Protein AF-A0AAV2QJ17-F1 (afdb_monomer)

Sequence (103 aa):
HMKTLYQCNQCDKAFSQSNHLKRHQMTHNGEKPYQCKECDKAFSCSSNLMIHQRTHTGEKPYQCNQCDKAFSHSGNLKTHKMTHTGEKPYQCNQCDKAFSQKG

Mean predicted aligned error: 5.14 Å

Foldseek 3Di:
DPQDWCAAPVDRDTHSDPVVNVLVVCVVVVDFPAADPVDRDGHSDPVVNVLVVCVVVVDFPAADPVDRDGHSDPVVNQLVVCVVVVDFPAADPVDRDGHSDDD

Organism: Meganyctiphanes norvegica (NCBI:txid48144)

Nearest PDB structures (foldseek):
  2i13-assembly2_B  TM=9.153E-01  e=2.627E-13  Mus musculus
  2i13-assembly1_A  TM=8.871E-01  e=4.541E-13  Mus musculus
  7eyi-assembly1_G  TM=8.284E-01  e=8.604E-12  Homo sapiens
  6ml6-assembly1_A  TM=8.803E-01  e=5.842E-11  Mus musculus
  5wjq-assembly1_D  TM=8.081E-01  e=1.487E-11  Mus musculus

InterPro domains:
  IPR013087 Zinc finger C2H2-type [PF00096] (6-28)
  IPR013087 Zinc finger C2H2-type [PS00028] (8-28)
  IPR013087 Zinc finger C2H2-type [PS00028] (36-56)
  IPR013087 Zinc finger C2H2-type [PS00028] (64-84)
  IPR013087 Zinc finger C2H2-type [PS50157] (6-33)
  IPR013087 Zinc finger C2H2-type [PS50157] (34-61)
  IPR013087 Zinc finger C2H2-type [PS50157] (62-89)
  IPR013087 Zinc finger C2H2-type [SM00355] (6-28)
  IPR013087 Zinc finger C2H2-type [SM00355] (34-56)
  IPR013087 Zinc finger C2H2-type [SM00355] (62-84)
  IPR036236 Zinc finger C2H2 superfamily [SSF57667] (5-56)
  IPR036236 Zinc finger C2H2 superfamily [SSF57667] (42-99)

Solvent-accessible surface area (backbone atoms only — not comparable to full-atom values): 6384 Å² total; per-residue (Å²): 132,87,78,76,60,39,67,46,96,88,48,96,55,65,24,86,42,64,69,58,37,57,51,52,53,28,72,75,76,66,53,40,89,34,64,48,93,89,48,96,54,58,23,72,39,65,69,58,39,57,48,50,50,27,73,76,74,64,49,42,87,33,66,48,93,88,50,96,56,58,23,64,42,62,68,58,41,58,47,51,51,26,73,77,72,66,50,44,89,39,68,47,93,90,49,97,54,60,29,63,59,84,130

Structure (mmCIF, N/CA/C/O backbone):
data_AF-A0AAV2QJ17-F1
#
_entry.id   AF-A0AAV2QJ17-F1
#
loop_
_atom_site.group_PDB
_atom_site.id
_atom_site.type_symbol
_atom_site.label_atom_id
_atom_site.label_alt_id
_atom_site.label_comp_id
_atom_site.label_asym_id
_atom_site.label_entity_id
_atom_site.label_seq_id
_atom_site.pdbx_PDB_ins_code
_atom_site.Cartn_x
_atom_site.Cartn_y
_atom_site.Cartn_z
_atom_site.occupancy
_atom_site.B_iso_or_equiv
_atom_site.auth_seq_id
_atom_site.auth_comp_id
_atom_site.auth_asym_id
_atom_site.auth_atom_id
_atom_site.pdbx_PDB_model_num
ATOM 1 N N . HIS A 1 1 ? 31.329 2.204 9.222 1.00 51.22 1 HIS A N 1
ATOM 2 C CA . HIS A 1 1 ? 31.100 1.364 8.027 1.00 51.22 1 HIS A CA 1
ATOM 3 C C . HIS A 1 1 ? 30.419 2.189 6.944 1.00 51.22 1 HIS A C 1
ATOM 5 O O . HIS A 1 1 ? 29.281 2.599 7.141 1.00 51.22 1 HIS A O 1
ATOM 11 N N . MET A 1 2 ? 31.108 2.457 5.832 1.00 59.88 2 MET A N 1
ATOM 12 C CA . MET A 1 2 ? 30.498 3.055 4.639 1.00 59.88 2 MET A CA 1
ATOM 13 C C . MET A 1 2 ? 29.569 2.013 4.012 1.00 59.88 2 MET A C 1
ATOM 15 O O . MET A 1 2 ? 30.013 0.942 3.609 1.00 59.88 2 MET A O 1
ATOM 19 N N . LYS A 1 3 ? 28.264 2.282 4.013 1.00 74.25 3 LYS A N 1
ATOM 20 C CA . LYS A 1 3 ? 27.263 1.376 3.450 1.00 74.25 3 LYS A CA 1
ATOM 21 C C . LYS A 1 3 ? 27.226 1.626 1.944 1.00 74.25 3 LYS A C 1
ATOM 23 O O . LYS A 1 3 ? 26.663 2.628 1.517 1.00 74.25 3 LYS A O 1
ATOM 28 N N . THR A 1 4 ? 27.858 0.762 1.153 1.00 82.12 4 THR A N 1
ATOM 29 C CA . THR A 1 4 ? 27.776 0.838 -0.311 1.00 82.12 4 THR A CA 1
ATOM 30 C C . THR A 1 4 ? 26.308 0.770 -0.728 1.00 82.12 4 THR A C 1
ATOM 32 O O . THR A 1 4 ? 25.593 -0.162 -0.353 1.00 82.12 4 THR A O 1
ATOM 35 N N . LEU A 1 5 ? 25.845 1.785 -1.455 1.00 92.62 5 LEU A N 1
ATOM 36 C CA . LEU A 1 5 ? 24.485 1.851 -1.977 1.00 92.62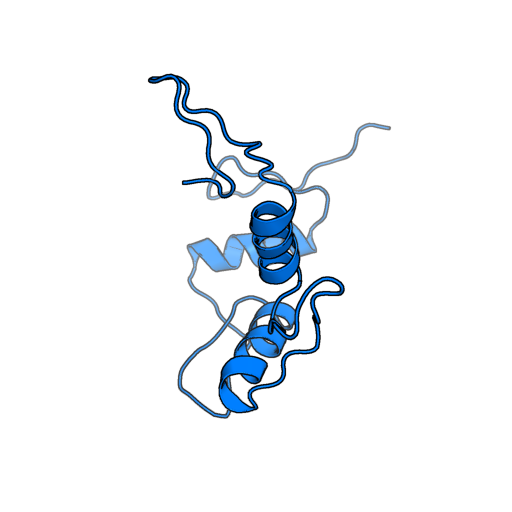 5 LEU A CA 1
ATOM 37 C C . LEU A 1 5 ? 24.458 1.367 -3.429 1.00 92.62 5 LEU A C 1
ATOM 39 O O . LEU A 1 5 ? 25.371 1.631 -4.205 1.00 92.62 5 LEU A O 1
ATOM 43 N N . TYR A 1 6 ? 23.373 0.698 -3.798 1.00 95.00 6 TYR A N 1
ATOM 44 C CA . TYR A 1 6 ? 23.075 0.264 -5.155 1.00 95.00 6 TYR A CA 1
ATOM 45 C C . TYR A 1 6 ? 22.310 1.376 -5.872 1.00 95.00 6 TYR A C 1
ATOM 47 O O . TYR A 1 6 ? 21.153 1.644 -5.540 1.00 95.00 6 TYR A O 1
ATOM 55 N N . GLN A 1 7 ? 22.958 2.041 -6.824 1.00 96.00 7 GLN A N 1
ATOM 56 C CA . GLN A 1 7 ? 22.384 3.159 -7.572 1.00 96.00 7 GLN A CA 1
ATOM 57 C C . GLN A 1 7 ? 21.575 2.670 -8.775 1.00 96.00 7 GLN A C 1
ATOM 59 O O . GLN A 1 7 ? 21.956 1.716 -9.454 1.00 96.00 7 GLN A O 1
ATOM 64 N N . CYS A 1 8 ? 20.451 3.328 -9.039 1.00 96.44 8 CYS A N 1
ATOM 65 C CA . CYS A 1 8 ? 19.707 3.138 -10.271 1.00 96.44 8 CYS A CA 1
ATOM 66 C C . CYS A 1 8 ? 20.397 3.871 -11.422 1.00 96.44 8 CYS A C 1
ATOM 68 O O . CYS A 1 8 ? 20.839 5.000 -11.273 1.00 96.44 8 CYS A O 1
ATOM 70 N N . ASN A 1 9 ? 20.468 3.232 -12.587 1.00 95.25 9 ASN A N 1
ATOM 71 C CA . ASN A 1 9 ? 21.058 3.820 -13.791 1.00 95.25 9 ASN A CA 1
ATOM 72 C C . ASN A 1 9 ? 20.066 4.663 -14.613 1.00 95.25 9 ASN A C 1
ATOM 74 O O . ASN A 1 9 ? 20.451 5.239 -15.621 1.00 95.25 9 ASN A O 1
ATOM 78 N N . GLN A 1 10 ? 18.792 4.697 -14.213 1.00 96.19 10 GLN A N 1
ATOM 79 C CA . GLN A 1 10 ? 17.712 5.406 -14.913 1.00 96.19 10 GLN A CA 1
ATOM 80 C C . GLN A 1 10 ? 17.129 6.565 -14.087 1.00 96.19 10 GLN A C 1
ATOM 82 O O . GLN A 1 10 ? 16.280 7.301 -14.580 1.00 96.19 10 GLN A O 1
ATOM 87 N N . CYS A 1 11 ? 17.540 6.721 -12.823 1.00 96.44 11 CYS A N 1
ATOM 88 C CA . CYS A 1 11 ? 17.172 7.851 -11.968 1.00 96.44 11 CYS A CA 1
ATOM 89 C C . CYS A 1 11 ? 18.097 7.947 -10.745 1.00 96.44 11 CYS A C 1
ATOM 91 O O . CYS A 1 11 ? 18.798 6.995 -10.419 1.00 96.44 11 CYS A O 1
ATOM 93 N N . ASP A 1 12 ? 18.005 9.039 -9.987 1.00 95.44 12 ASP A N 1
ATOM 94 C CA . ASP A 1 12 ? 18.900 9.323 -8.849 1.00 95.44 12 ASP A CA 1
ATOM 95 C C . ASP A 1 12 ? 18.606 8.508 -7.573 1.00 95.44 12 ASP A C 1
ATOM 97 O O . ASP A 1 12 ? 19.074 8.827 -6.477 1.00 95.44 12 ASP A O 1
ATOM 101 N N . LYS A 1 13 ? 17.797 7.445 -7.668 1.00 96.25 13 LYS A N 1
ATOM 102 C CA . LYS A 1 13 ? 17.453 6.612 -6.510 1.00 96.25 13 LYS A CA 1
ATOM 103 C C . LYS A 1 13 ? 18.566 5.616 -6.210 1.00 96.25 13 LYS A C 1
ATOM 105 O O . LYS A 1 13 ? 18.994 4.858 -7.078 1.00 96.25 13 LYS A O 1
ATOM 110 N N . ALA A 1 14 ? 18.949 5.542 -4.939 1.00 95.81 14 ALA A N 1
ATOM 111 C CA . ALA A 1 14 ? 19.895 4.561 -4.428 1.00 95.81 14 ALA A CA 1
ATOM 112 C C . ALA A 1 14 ? 19.261 3.701 -3.328 1.00 95.81 14 ALA A C 1
ATOM 114 O O . ALA A 1 14 ? 18.429 4.164 -2.545 1.00 95.81 14 ALA A O 1
ATOM 115 N N . PHE A 1 15 ? 19.659 2.434 -3.265 1.00 95.62 15 PHE A N 1
ATOM 116 C CA . PHE A 1 15 ? 19.078 1.437 -2.372 1.00 95.62 15 PHE A CA 1
ATOM 117 C C . PHE A 1 15 ? 20.161 0.778 -1.530 1.00 95.62 15 PHE A C 1
ATOM 119 O O . PHE A 1 15 ? 21.263 0.518 -1.993 1.00 95.62 15 PHE A O 1
ATOM 126 N N . SER A 1 16 ? 19.839 0.446 -0.284 1.00 94.62 16 SER A N 1
ATOM 127 C CA . SER A 1 16 ? 20.761 -0.258 0.615 1.00 94.62 16 SER A CA 1
ATOM 128 C C . SER A 1 16 ? 20.895 -1.755 0.316 1.00 94.62 16 SER A C 1
ATOM 130 O O . SER A 1 16 ? 21.749 -2.414 0.901 1.00 94.62 16 SER A O 1
ATOM 132 N N . GLN A 1 17 ? 20.045 -2.300 -0.561 1.00 93.56 17 GLN A N 1
ATOM 133 C CA . GLN A 1 17 ? 20.017 -3.715 -0.929 1.00 93.56 17 GLN A CA 1
ATOM 134 C C . GLN A 1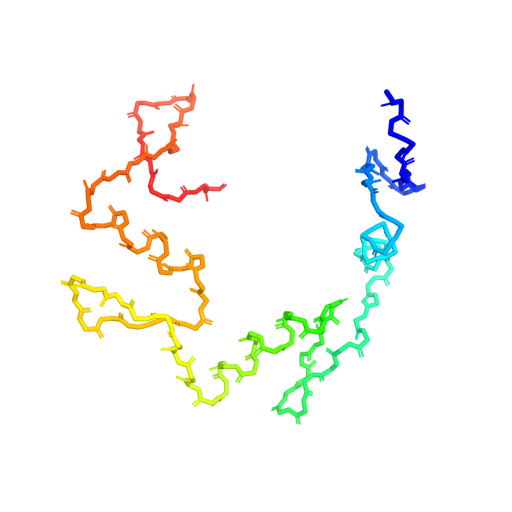 17 ? 19.815 -3.871 -2.443 1.00 93.56 17 GLN A C 1
ATOM 136 O O . GLN A 1 17 ? 19.024 -3.144 -3.051 1.00 93.56 17 GLN A O 1
ATOM 141 N N . SER A 1 18 ? 20.500 -4.841 -3.050 1.00 94.31 18 SER A N 1
ATOM 142 C CA . SER A 1 18 ? 20.475 -5.078 -4.500 1.00 94.31 18 SER A CA 1
ATOM 143 C C . SER A 1 18 ? 19.110 -5.553 -5.005 1.00 94.31 18 SER A C 1
ATOM 145 O O . SER A 1 18 ? 18.644 -5.105 -6.050 1.00 94.31 18 SER A O 1
ATOM 147 N N . ASN A 1 19 ? 18.413 -6.402 -4.246 1.00 92.50 19 ASN A N 1
ATOM 148 C CA . ASN A 1 19 ? 17.050 -6.849 -4.554 1.00 92.50 19 ASN A CA 1
ATOM 149 C C . ASN A 1 19 ? 16.052 -5.676 -4.598 1.00 92.50 19 ASN A C 1
ATOM 151 O O . ASN A 1 19 ? 15.126 -5.683 -5.409 1.00 92.50 19 ASN A O 1
ATOM 155 N N . HIS A 1 20 ? 16.242 -4.652 -3.759 1.00 94.56 20 HIS A N 1
ATOM 156 C CA . HIS A 1 20 ? 15.425 -3.441 -3.794 1.00 94.56 20 HIS A CA 1
ATOM 157 C C . HIS A 1 20 ? 15.682 -2.618 -5.055 1.00 94.56 20 HIS A C 1
ATOM 159 O O . HIS A 1 20 ? 14.712 -2.162 -5.661 1.00 94.56 20 HIS A O 1
ATOM 165 N N . LEU A 1 21 ? 16.946 -2.489 -5.479 1.00 95.38 21 LEU A N 1
ATOM 166 C CA . LEU A 1 21 ? 17.281 -1.865 -6.759 1.00 95.38 21 LEU A CA 1
ATOM 167 C C . LEU A 1 21 ? 16.665 -2.643 -7.932 1.00 95.38 21 LEU A C 1
ATOM 169 O O . LEU A 1 21 ? 15.994 -2.040 -8.764 1.00 95.38 21 LEU A O 1
ATOM 173 N N . LYS A 1 22 ? 16.821 -3.973 -7.973 1.00 93.44 22 LYS A N 1
ATOM 174 C CA . LYS A 1 22 ? 16.267 -4.817 -9.047 1.00 93.44 22 LYS A CA 1
ATOM 175 C C . LYS A 1 22 ? 14.752 -4.655 -9.173 1.00 93.44 22 LYS A C 1
ATOM 177 O O . LYS A 1 22 ? 14.229 -4.439 -10.260 1.00 93.44 22 LYS A O 1
ATOM 182 N N . ARG A 1 23 ? 14.041 -4.693 -8.045 1.00 93.75 23 ARG A N 1
ATOM 183 C CA . ARG A 1 23 ? 12.601 -4.415 -8.008 1.00 93.75 23 ARG A CA 1
ATOM 184 C C . ARG A 1 23 ? 12.278 -2.994 -8.470 1.00 93.75 23 ARG A C 1
ATOM 186 O O . ARG A 1 23 ? 11.273 -2.787 -9.137 1.00 93.75 23 ARG A O 1
ATOM 193 N N . HIS A 1 24 ? 13.078 -2.005 -8.083 1.00 95.00 24 HIS A N 1
ATOM 194 C CA . HIS A 1 24 ? 12.864 -0.637 -8.535 1.00 95.00 24 HIS A CA 1
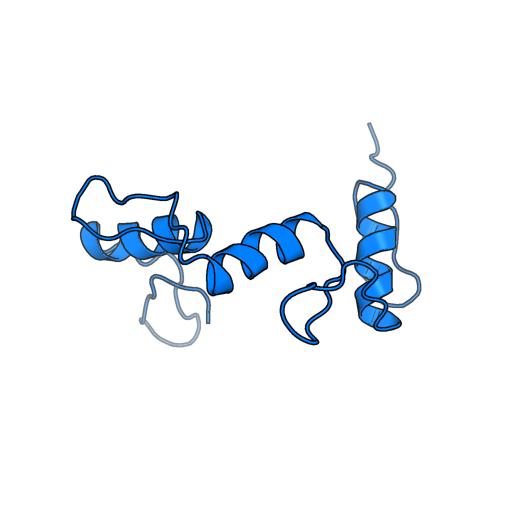ATOM 195 C C . HIS A 1 24 ? 13.033 -0.512 -10.053 1.00 95.00 24 HIS A C 1
ATOM 197 O O . HIS A 1 24 ? 12.227 0.161 -10.677 1.00 95.00 24 HIS A O 1
ATOM 203 N N . GLN A 1 25 ? 13.998 -1.195 -10.666 1.00 95.38 25 GLN A N 1
ATOM 204 C CA . GLN A 1 25 ? 14.170 -1.171 -12.123 1.00 95.38 25 GLN A CA 1
ATOM 205 C C . GLN A 1 25 ? 12.924 -1.662 -12.878 1.00 95.38 25 GLN A C 1
ATOM 207 O O . GLN A 1 25 ? 12.644 -1.162 -13.967 1.00 95.38 25 GLN A O 1
ATOM 212 N N . MET A 1 26 ? 12.113 -2.533 -12.264 1.00 95.38 26 MET A N 1
ATOM 213 C CA . MET A 1 26 ? 10.821 -2.954 -12.819 1.00 95.38 26 MET A CA 1
ATOM 214 C C . MET A 1 26 ? 9.830 -1.792 -13.004 1.00 95.38 26 MET A C 1
ATOM 216 O O . MET A 1 26 ? 8.911 -1.871 -13.815 1.00 95.38 26 MET A O 1
ATOM 220 N N . THR A 1 27 ? 9.995 -0.683 -12.270 1.00 94.69 27 THR A N 1
ATOM 221 C CA . THR A 1 27 ? 9.156 0.512 -12.461 1.00 94.69 27 THR A CA 1
ATOM 222 C C . THR A 1 27 ? 9.488 1.264 -13.741 1.00 94.69 27 THR A C 1
ATOM 224 O O . THR A 1 27 ? 8.656 2.037 -14.199 1.00 94.69 27 THR A O 1
ATOM 227 N N . HIS A 1 28 ? 10.684 1.062 -14.294 1.00 95.12 28 HIS A N 1
ATOM 228 C CA . HIS A 1 28 ? 11.108 1.717 -15.528 1.00 95.12 28 HIS A CA 1
ATOM 229 C C . HIS A 1 28 ? 10.749 0.901 -16.768 1.00 95.12 28 HIS A C 1
ATOM 231 O O . HIS A 1 28 ? 10.271 1.459 -17.747 1.00 95.12 28 HIS A O 1
ATOM 237 N N . ASN A 1 29 ? 10.929 -0.422 -16.723 1.00 93.62 29 ASN A N 1
ATOM 238 C CA . ASN A 1 29 ? 10.625 -1.302 -17.858 1.00 93.62 29 ASN A CA 1
ATOM 239 C C . ASN A 1 29 ? 9.175 -1.838 -17.860 1.00 93.62 29 ASN A C 1
ATOM 241 O O . ASN A 1 29 ? 8.755 -2.460 -18.830 1.00 93.62 29 ASN A O 1
ATOM 245 N N . GLY A 1 30 ? 8.414 -1.622 -16.780 1.00 93.31 30 GLY A N 1
ATOM 246 C CA . GLY A 1 30 ? 7.026 -2.069 -16.645 1.00 93.31 30 GLY A CA 1
ATOM 247 C C . GLY A 1 30 ? 6.846 -3.553 -16.306 1.00 93.31 30 GLY A C 1
ATOM 248 O O . GLY A 1 30 ? 5.709 -4.029 -16.277 1.00 93.31 30 GLY A O 1
ATOM 249 N N . GLU A 1 31 ? 7.925 -4.285 -16.027 1.00 95.62 31 GLU A N 1
ATOM 250 C CA . GLU A 1 31 ? 7.885 -5.716 -15.732 1.00 95.62 31 GLU A CA 1
ATOM 251 C C . GLU A 1 31 ? 7.084 -6.004 -14.450 1.00 95.62 31 GLU A C 1
ATOM 253 O O . GLU A 1 31 ? 7.283 -5.407 -13.387 1.00 95.62 31 GLU A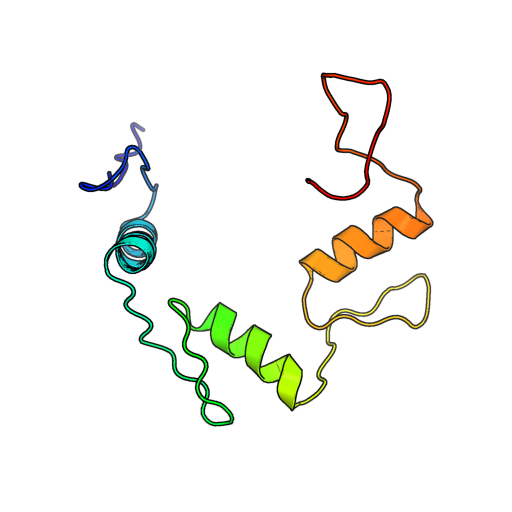 O 1
ATOM 258 N N . LYS A 1 32 ? 6.143 -6.944 -14.546 1.00 96.12 32 LYS A N 1
ATOM 259 C CA . LYS A 1 32 ? 5.241 -7.325 -13.454 1.00 96.12 32 LYS A CA 1
ATOM 260 C C . LYS A 1 32 ? 5.125 -8.850 -13.399 1.00 96.12 32 LYS A C 1
ATOM 262 O O . LYS A 1 32 ? 4.142 -9.401 -13.892 1.00 96.12 32 LYS A O 1
ATOM 267 N N . PRO A 1 33 ? 6.121 -9.547 -12.826 1.00 95.69 33 PRO A N 1
ATOM 268 C CA . PRO A 1 33 ? 6.194 -11.006 -12.890 1.00 95.69 33 PRO A CA 1
ATOM 269 C C . PRO A 1 33 ? 5.116 -11.713 -12.053 1.00 95.69 33 PRO A C 1
ATOM 271 O O . PRO A 1 33 ? 4.891 -12.907 -12.224 1.00 95.69 33 PRO A O 1
ATOM 274 N N . TYR A 1 34 ? 4.437 -11.005 -11.147 1.00 97.50 34 TYR A N 1
ATOM 275 C CA . TYR A 1 34 ? 3.439 -11.592 -10.255 1.00 97.50 34 TYR A CA 1
ATOM 276 C C . TYR A 1 34 ? 2.027 -11.310 -10.767 1.00 97.50 34 TYR A C 1
ATOM 278 O O . TYR A 1 34 ? 1.454 -10.261 -10.469 1.00 97.50 34 TYR A O 1
ATOM 286 N N . GLN A 1 35 ? 1.472 -12.244 -11.534 1.00 98.19 35 GLN A N 1
ATOM 287 C CA . GLN A 1 35 ? 0.120 -12.151 -12.090 1.00 98.19 35 GLN A CA 1
ATOM 288 C C . GLN A 1 35 ? -0.937 -12.647 -11.097 1.00 98.19 35 GLN A C 1
ATOM 290 O O . GLN A 1 35 ? -0.749 -13.663 -10.422 1.00 98.19 35 GLN A O 1
ATOM 295 N N . CYS A 1 36 ? -2.057 -11.932 -11.016 1.00 98.25 36 CYS A N 1
ATOM 296 C CA . CYS A 1 36 ? -3.249 -12.424 -10.344 1.00 98.25 36 CYS A CA 1
ATOM 297 C C . CYS A 1 36 ? -3.899 -13.516 -11.196 1.00 98.25 36 CYS A C 1
ATOM 299 O O . CYS A 1 36 ? -3.965 -13.407 -12.413 1.00 98.25 36 CYS A O 1
ATOM 301 N N . LYS A 1 37 ? -4.367 -14.589 -10.553 1.00 97.31 37 LYS A N 1
ATOM 302 C CA . LYS A 1 37 ? -5.064 -15.687 -11.244 1.00 97.31 37 LYS A CA 1
ATOM 303 C C . LYS A 1 37 ? -6.560 -15.425 -11.423 1.00 97.31 37 LYS A C 1
ATOM 305 O O . LYS A 1 37 ? -7.216 -16.138 -12.167 1.00 97.31 37 LYS A O 1
ATOM 310 N N . GLU A 1 38 ? -7.089 -14.432 -10.713 1.00 97.94 38 GLU A N 1
ATOM 311 C CA . GLU A 1 38 ? -8.521 -14.119 -10.646 1.00 97.94 38 GLU A CA 1
ATOM 312 C C . GLU A 1 38 ? -8.884 -12.865 -11.464 1.00 97.94 38 GLU A C 1
ATOM 314 O O . GLU A 1 38 ? -10.060 -12.566 -11.651 1.00 97.94 38 GLU A O 1
ATOM 319 N N . CYS A 1 39 ? -7.887 -12.115 -11.951 1.00 97.88 39 CYS A N 1
ATOM 320 C CA . CYS A 1 39 ? -8.062 -10.992 -12.874 1.00 97.88 39 CYS A CA 1
ATOM 321 C C . CYS A 1 39 ? -6.755 -10.665 -13.616 1.00 97.88 39 CYS A C 1
ATOM 323 O O . CYS A 1 39 ? -5.686 -11.121 -13.224 1.00 97.88 39 CYS A O 1
ATOM 325 N N . ASP A 1 40 ? -6.811 -9.777 -14.611 1.00 97.12 40 ASP A N 1
ATOM 326 C CA . ASP A 1 40 ? -5.661 -9.428 -15.470 1.00 97.12 40 ASP A CA 1
ATOM 327 C C . ASP A 1 40 ? -4.610 -8.512 -14.808 1.00 97.12 40 ASP A C 1
ATOM 329 O O . ASP A 1 40 ? -3.724 -7.956 -15.464 1.00 97.12 40 ASP A O 1
ATOM 333 N N . LYS A 1 41 ? -4.694 -8.295 -13.490 1.00 97.81 41 LYS A N 1
ATOM 334 C CA . LYS A 1 41 ? -3.743 -7.435 -12.777 1.00 97.81 41 LYS A CA 1
ATOM 335 C C . LYS A 1 41 ? -2.445 -8.179 -12.488 1.00 97.81 41 LYS A C 1
ATOM 337 O O . LYS A 1 41 ? -2.443 -9.293 -11.977 1.00 97.81 41 LYS A O 1
ATOM 342 N N . ALA A 1 42 ? -1.327 -7.494 -12.712 1.00 97.06 42 ALA A N 1
ATOM 343 C CA . ALA A 1 42 ? 0.006 -7.980 -12.381 1.00 97.06 42 ALA A CA 1
ATOM 344 C C . ALA A 1 42 ? 0.785 -6.972 -11.522 1.00 97.06 42 ALA A C 1
ATOM 346 O O . ALA A 1 42 ? 0.552 -5.758 -11.576 1.00 97.06 42 ALA A O 1
ATOM 347 N N . PHE A 1 43 ? 1.734 -7.477 -10.734 1.00 96.44 43 PHE A N 1
ATOM 348 C CA . PHE A 1 43 ? 2.495 -6.719 -9.745 1.00 96.44 43 PHE A CA 1
ATOM 349 C C . PHE A 1 43 ? 3.997 -6.980 -9.877 1.00 96.44 43 PHE A C 1
ATOM 351 O O . PHE A 1 43 ? 4.429 -8.052 -10.293 1.00 96.44 43 PHE A O 1
ATOM 358 N N . SER A 1 44 ? 4.807 -6.005 -9.461 1.00 94.62 44 SER A N 1
ATOM 359 C CA . SER A 1 44 ? 6.271 -6.126 -9.382 1.00 94.62 44 SER A CA 1
ATOM 360 C C . SER A 1 44 ? 6.758 -6.850 -8.119 1.00 94.62 44 SER A C 1
ATOM 362 O O . SER A 1 44 ? 7.942 -7.140 -7.983 1.00 94.62 44 SER A O 1
ATOM 364 N N . CYS A 1 45 ? 5.859 -7.130 -7.166 1.00 93.00 45 CYS A N 1
ATOM 365 C CA . CYS A 1 45 ? 6.169 -7.783 -5.890 1.00 93.00 45 CYS A CA 1
ATOM 366 C C . CYS A 1 45 ? 5.125 -8.838 -5.536 1.00 93.00 45 CYS A C 1
ATOM 368 O O . CYS A 1 45 ? 3.927 -8.551 -5.599 1.00 93.00 45 CYS A O 1
ATOM 370 N N . SER A 1 46 ? 5.572 -9.981 -5.015 1.00 95.31 46 SER A N 1
ATOM 371 C CA . SER A 1 46 ? 4.690 -11.022 -4.475 1.00 95.31 46 SER A CA 1
ATOM 372 C C . SER A 1 46 ? 3.830 -10.524 -3.311 1.00 95.31 46 SER A C 1
ATOM 374 O O . SER A 1 46 ? 2.645 -10.830 -3.251 1.00 95.31 46 SER A O 1
ATOM 376 N N . SER A 1 47 ? 4.385 -9.695 -2.419 1.00 94.06 47 SER A N 1
ATOM 377 C CA . SER A 1 47 ? 3.640 -9.106 -1.297 1.00 94.06 47 SER A CA 1
ATOM 378 C C . SER A 1 47 ? 2.471 -8.236 -1.763 1.00 94.06 47 SER A C 1
ATOM 380 O O . SER A 1 47 ? 1.408 -8.246 -1.150 1.00 94.06 47 SER A O 1
ATOM 382 N N . ASN A 1 48 ? 2.648 -7.502 -2.865 1.00 95.12 48 ASN A N 1
ATOM 383 C CA . ASN A 1 48 ? 1.596 -6.652 -3.417 1.00 95.12 48 ASN A CA 1
ATOM 384 C C . ASN A 1 48 ? 0.502 -7.497 -4.071 1.00 95.12 48 ASN A C 1
ATOM 386 O O . ASN A 1 48 ? -0.672 -7.182 -3.897 1.00 95.12 48 ASN A O 1
ATOM 390 N N . LEU A 1 49 ? 0.877 -8.585 -4.756 1.00 97.44 49 LEU A N 1
ATOM 391 C CA . LEU A 1 49 ? -0.084 -9.566 -5.257 1.00 97.44 49 LEU A CA 1
ATOM 392 C C . LEU A 1 49 ? -0.886 -10.190 -4.103 1.00 97.44 49 LEU A C 1
ATOM 394 O O . LEU A 1 49 ? -2.108 -10.202 -4.168 1.00 97.44 49 LEU A O 1
ATOM 398 N N . MET A 1 50 ? -0.232 -10.624 -3.022 1.00 96.88 50 MET A N 1
ATOM 399 C CA . MET A 1 50 ? -0.908 -11.205 -1.853 1.00 96.88 50 MET A CA 1
ATOM 400 C C . MET A 1 50 ? -1.914 -10.229 -1.225 1.00 96.88 50 MET A C 1
ATOM 402 O O . MET A 1 50 ? -3.050 -10.599 -0.941 1.00 96.88 50 MET A O 1
ATOM 406 N N . ILE A 1 51 ? -1.528 -8.963 -1.032 1.00 96.62 51 ILE A N 1
ATOM 407 C CA . ILE A 1 51 ? -2.445 -7.933 -0.516 1.00 96.62 51 ILE A CA 1
ATOM 408 C C . ILE A 1 51 ? -3.596 -7.696 -1.500 1.00 96.62 51 ILE A C 1
ATOM 410 O O . ILE A 1 51 ? -4.738 -7.538 -1.073 1.00 96.62 51 ILE A O 1
ATOM 414 N N . HIS A 1 52 ? -3.318 -7.682 -2.804 1.00 97.12 52 HIS A N 1
ATOM 415 C CA . HIS A 1 52 ? -4.353 -7.548 -3.821 1.00 97.12 52 HIS A CA 1
ATOM 416 C C . HIS A 1 52 ? -5.329 -8.725 -3.811 1.00 97.12 52 HIS A C 1
ATOM 418 O O . HIS A 1 52 ? -6.523 -8.487 -3.919 1.00 97.12 52 HIS A O 1
ATOM 424 N N . GLN A 1 53 ? -4.879 -9.964 -3.614 1.00 98.00 53 GLN A N 1
ATOM 425 C CA . GLN A 1 53 ? -5.775 -11.125 -3.563 1.00 98.00 53 GLN A CA 1
ATOM 426 C C . GLN A 1 53 ? -6.857 -10.990 -2.482 1.00 98.00 53 GLN A C 1
ATOM 428 O O . GLN A 1 53 ? -7.984 -11.441 -2.672 1.00 98.00 53 GLN A O 1
ATOM 433 N N . ARG A 1 54 ? -6.584 -10.243 -1.405 1.00 97.69 54 ARG A N 1
ATOM 434 C CA . ARG A 1 54 ? -7.592 -9.907 -0.386 1.00 97.69 54 ARG A CA 1
ATOM 435 C C . ARG A 1 54 ? -8.773 -9.096 -0.921 1.00 97.69 54 ARG A C 1
ATOM 437 O O . ARG A 1 54 ? -9.825 -9.075 -0.292 1.00 97.69 54 ARG A O 1
ATOM 444 N N . THR A 1 55 ? -8.637 -8.424 -2.068 1.00 97.12 55 THR A N 1
ATOM 445 C CA . THR A 1 55 ? -9.767 -7.741 -2.719 1.00 97.12 55 THR A CA 1
ATOM 446 C C . THR A 1 55 ? -10.751 -8.713 -3.349 1.00 97.12 55 THR A C 1
ATOM 448 O O . THR A 1 55 ? -11.905 -8.345 -3.525 1.00 97.12 55 THR A O 1
ATOM 451 N N . HIS A 1 56 ? -10.308 -9.924 -3.681 1.00 97.62 56 HIS A N 1
ATO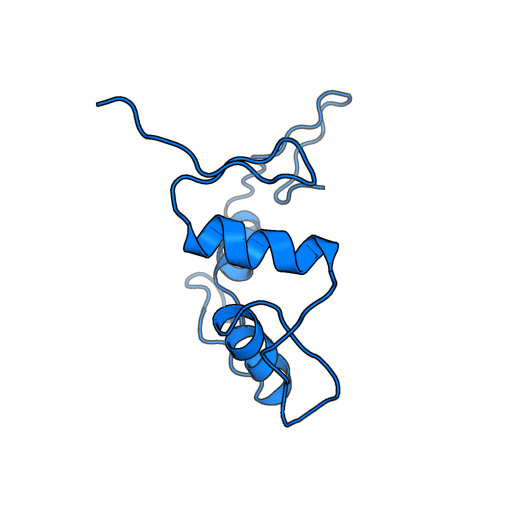M 452 C CA . HIS A 1 56 ? -11.184 -10.967 -4.197 1.00 97.62 56 HIS A CA 1
ATOM 453 C C . HIS A 1 56 ? -11.794 -11.800 -3.069 1.00 97.62 56 HIS A C 1
ATOM 455 O O . HIS A 1 56 ? -12.997 -12.039 -3.062 1.00 97.62 56 HIS A O 1
ATOM 461 N N . THR A 1 57 ? -10.990 -12.174 -2.069 1.00 97.06 57 THR A N 1
ATOM 462 C CA . THR A 1 57 ? -11.462 -12.995 -0.939 1.00 97.06 57 THR A CA 1
ATOM 463 C C . THR A 1 57 ? -12.253 -12.204 0.104 1.00 97.06 57 THR A C 1
ATOM 465 O O . THR A 1 57 ? -12.967 -12.788 0.914 1.00 97.06 57 THR A O 1
ATOM 468 N N . GLY A 1 58 ? -12.097 -10.878 0.136 1.00 96.94 58 GLY A N 1
ATOM 469 C CA . GLY A 1 58 ? -12.662 -10.021 1.178 1.00 96.94 58 GLY A CA 1
ATOM 470 C C . GLY A 1 58 ? -11.927 -10.096 2.522 1.00 96.94 58 GLY A C 1
ATOM 471 O O . GLY A 1 58 ? -12.391 -9.497 3.495 1.00 96.94 58 GLY A O 1
ATOM 472 N N . GLU A 1 59 ? -10.786 -10.792 2.599 1.00 97.94 59 GLU A N 1
ATOM 473 C CA . GLU A 1 59 ? -10.017 -10.961 3.834 1.00 97.94 59 GLU A CA 1
ATOM 474 C C . GLU A 1 59 ? -9.551 -9.606 4.402 1.00 97.94 59 GLU A C 1
ATOM 476 O O . GLU A 1 59 ? -8.903 -8.789 3.736 1.00 97.94 59 GLU A O 1
ATOM 481 N N . LYS A 1 60 ? -9.858 -9.369 5.679 1.00 97.69 60 LYS A N 1
ATOM 482 C CA . LYS A 1 60 ? -9.511 -8.140 6.403 1.00 97.69 60 LYS A CA 1
ATOM 483 C C . LYS A 1 60 ? -8.829 -8.483 7.731 1.00 97.69 60 LYS A C 1
ATOM 485 O O . LYS A 1 60 ? -9.455 -8.364 8.783 1.00 97.69 60 LYS A O 1
ATOM 490 N N . PRO A 1 61 ? -7.554 -8.907 7.708 1.00 97.19 61 PRO A N 1
ATOM 491 C CA . PRO A 1 61 ? -6.881 -9.414 8.904 1.00 97.19 61 PRO A CA 1
ATOM 492 C C . PRO A 1 61 ? -6.537 -8.317 9.922 1.00 97.19 61 PRO A C 1
ATOM 494 O O . PRO A 1 61 ? -6.195 -8.615 11.062 1.00 97.19 61 PRO A O 1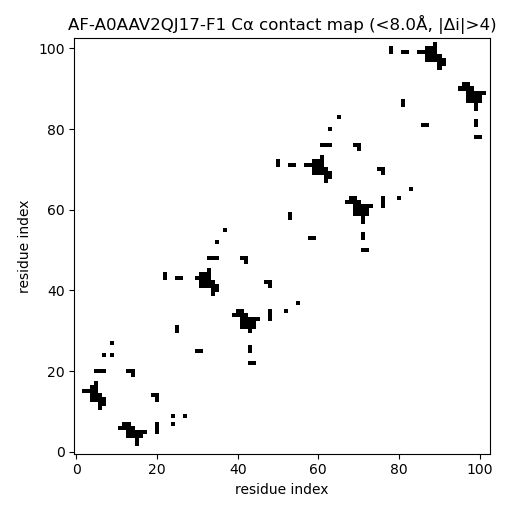
ATOM 497 N N . TYR A 1 62 ? -6.607 -7.039 9.538 1.00 98.06 62 TYR A N 1
ATOM 498 C CA . TYR A 1 62 ? -6.236 -5.927 10.411 1.00 98.06 62 TYR A CA 1
ATOM 499 C C . TYR A 1 62 ? -7.479 -5.295 11.035 1.00 98.06 62 TYR A C 1
ATOM 501 O O . TYR A 1 62 ? -8.087 -4.397 10.449 1.00 98.06 62 TYR A O 1
ATOM 509 N N . GLN A 1 63 ? -7.846 -5.757 12.227 1.00 98.38 63 GLN A N 1
ATOM 510 C CA . GLN A 1 63 ? -8.987 -5.243 12.986 1.00 98.38 63 GLN A CA 1
ATOM 511 C C . GLN A 1 63 ? -8.617 -3.996 13.799 1.00 98.38 63 GLN A C 1
ATOM 513 O O . GLN A 1 63 ? -7.520 -3.886 14.358 1.00 98.38 63 GLN A O 1
ATOM 518 N N . CYS A 1 64 ? -9.537 -3.037 13.862 1.00 98.12 64 CYS A N 1
ATOM 519 C CA . CYS A 1 64 ? -9.443 -1.927 14.794 1.00 98.12 64 CYS A CA 1
ATOM 520 C C . CYS A 1 64 ? -9.858 -2.390 16.192 1.00 98.12 64 CYS A C 1
ATOM 522 O O . CYS A 1 64 ? -10.825 -3.118 16.349 1.00 98.12 64 CYS A O 1
ATOM 524 N N . ASN A 1 65 ? -9.132 -1.956 17.218 1.00 97.31 65 ASN A N 1
ATOM 525 C CA . ASN A 1 65 ? -9.434 -2.298 18.609 1.00 97.31 65 ASN A CA 1
ATOM 526 C C . ASN A 1 65 ? -10.372 -1.287 19.292 1.00 97.31 65 ASN A C 1
ATOM 528 O O . ASN A 1 65 ? -10.654 -1.431 20.473 1.00 97.31 65 ASN A O 1
ATOM 532 N N . GLN A 1 66 ? -10.800 -0.246 18.574 1.00 97.81 66 GLN A N 1
ATOM 533 C CA . GLN A 1 66 ? -11.683 0.813 19.082 1.00 97.81 66 GLN A CA 1
ATOM 534 C C . GLN A 1 66 ? -13.058 0.815 18.391 1.00 97.81 66 GLN A C 1
ATOM 536 O O . GLN A 1 66 ? -13.937 1.572 18.782 1.00 97.81 66 GLN A O 1
ATOM 541 N N . CYS A 1 67 ? -13.245 0.009 17.339 1.00 97.75 67 CYS A N 1
ATOM 542 C CA . CYS A 1 67 ? -14.514 -0.156 16.623 1.00 97.75 67 CYS A CA 1
ATOM 543 C C . CYS A 1 67 ? -14.476 -1.428 15.760 1.00 97.75 67 CYS A C 1
ATOM 545 O O . CYS A 1 67 ? -13.398 -1.956 15.502 1.00 97.75 67 CYS A O 1
ATOM 547 N N . ASP A 1 68 ? -15.613 -1.841 15.199 1.00 97.31 68 ASP A N 1
ATOM 548 C CA . ASP A 1 68 ? -15.739 -3.099 14.436 1.00 97.31 68 ASP A CA 1
ATOM 549 C C . ASP A 1 68 ? -15.158 -3.055 13.007 1.00 97.31 68 ASP A C 1
ATOM 551 O O . ASP A 1 68 ? -15.355 -3.962 12.195 1.00 97.31 68 ASP A O 1
ATOM 555 N N . LYS A 1 69 ? -14.439 -1.986 12.645 1.00 98.12 69 LYS A N 1
ATOM 556 C CA . LYS A 1 69 ? -13.851 -1.852 11.306 1.00 98.12 69 LYS A CA 1
ATOM 557 C C . LYS A 1 69 ? -12.594 -2.710 11.169 1.00 98.12 69 LYS A C 1
ATOM 559 O O . LYS A 1 69 ? -11.669 -2.620 11.974 1.00 98.12 69 LYS A O 1
ATOM 564 N N . ALA A 1 70 ? -12.520 -3.455 10.069 1.00 97.88 70 ALA A N 1
ATOM 565 C CA . ALA A 1 70 ? -11.354 -4.238 9.675 1.00 97.88 70 ALA A CA 1
ATOM 566 C C . ALA A 1 70 ? -10.843 -3.840 8.280 1.00 97.88 70 ALA A C 1
ATOM 568 O O . ALA A 1 70 ? -11.608 -3.391 7.420 1.00 97.88 70 ALA A O 1
ATOM 569 N N . PHE A 1 71 ? -9.543 -4.022 8.045 1.00 97.56 71 PHE A N 1
ATOM 570 C CA . PHE A 1 71 ? -8.844 -3.582 6.837 1.00 97.56 71 PHE A CA 1
ATOM 571 C C . PHE A 1 71 ? -8.014 -4.714 6.223 1.00 97.56 71 PHE A C 1
ATOM 573 O O . PHE A 1 71 ? -7.484 -5.571 6.927 1.00 97.56 71 PHE A O 1
ATOM 580 N N . SER A 1 72 ? -7.854 -4.686 4.897 1.00 96.44 72 SER A N 1
ATOM 581 C CA . SER A 1 72 ? -7.014 -5.630 4.141 1.00 96.44 72 SER A CA 1
ATOM 582 C C . SER A 1 72 ? -5.517 -5.288 4.187 1.00 96.44 72 SER A C 1
ATOM 584 O O . SER A 1 72 ? -4.677 -6.134 3.877 1.00 96.44 72 SER A O 1
ATOM 586 N N . HIS A 1 73 ? -5.168 -4.066 4.612 1.00 95.75 73 HIS A N 1
ATOM 587 C CA . HIS A 1 73 ? -3.797 -3.560 4.716 1.00 95.75 73 HIS A CA 1
ATOM 588 C C . HIS A 1 73 ? -3.570 -2.843 6.060 1.00 95.75 73 HIS A C 1
ATOM 590 O O . HIS A 1 73 ? -4.380 -2.014 6.478 1.00 95.75 73 HIS A O 1
ATOM 596 N N . SER A 1 74 ? -2.443 -3.125 6.719 1.00 95.50 74 SER A N 1
ATOM 597 C CA . SER A 1 74 ? -2.049 -2.529 8.002 1.00 95.50 74 SER A CA 1
ATOM 598 C C . SER A 1 74 ? -1.882 -1.009 7.941 1.00 95.50 74 SER A C 1
ATOM 600 O O . SER A 1 74 ? -2.260 -0.322 8.887 1.00 95.50 74 SER A O 1
ATOM 602 N N . GLY A 1 75 ? -1.371 -0.467 6.828 1.00 94.06 75 GLY A N 1
ATOM 603 C CA . GLY A 1 75 ? -1.270 0.980 6.616 1.00 94.06 75 GLY A CA 1
ATOM 604 C C . GLY A 1 75 ? -2.633 1.672 6.695 1.00 94.06 75 GLY A C 1
ATOM 605 O O . GLY A 1 75 ? -2.762 2.698 7.355 1.00 94.06 75 GLY A O 1
ATOM 606 N N . ASN A 1 76 ? -3.674 1.051 6.131 1.00 95.56 76 ASN A N 1
ATOM 607 C CA . ASN A 1 76 ? -5.037 1.580 6.193 1.00 95.56 76 ASN A CA 1
ATOM 608 C C . ASN A 1 76 ? -5.582 1.556 7.625 1.00 95.56 76 ASN A C 1
ATOM 610 O O . ASN A 1 76 ? -6.206 2.526 8.045 1.00 95.56 76 ASN A O 1
ATOM 614 N N . LEU A 1 77 ? -5.300 0.497 8.397 1.00 97.12 77 LEU A N 1
ATOM 615 C CA . LEU A 1 77 ? -5.641 0.462 9.822 1.00 97.12 77 LEU A CA 1
ATOM 616 C C . LEU A 1 77 ? -4.906 1.566 10.599 1.00 97.12 77 LEU A C 1
ATOM 618 O O . LEU A 1 77 ? -5.525 2.244 11.417 1.00 97.12 77 LEU A O 1
ATOM 622 N N . LYS A 1 78 ? -3.606 1.772 10.349 1.00 95.50 78 LYS A N 1
ATOM 623 C CA . LYS A 1 78 ? -2.820 2.832 11.002 1.00 95.50 78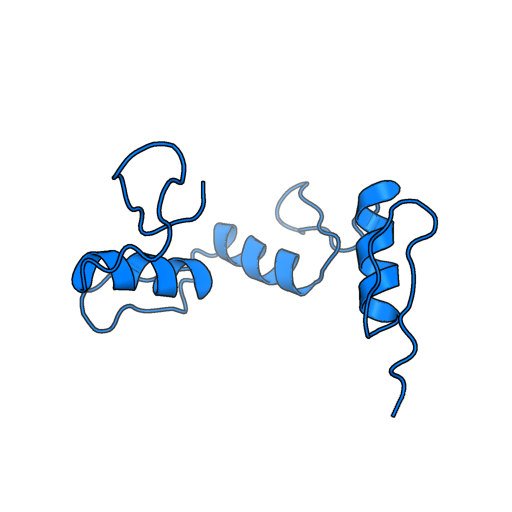 LYS A CA 1
ATOM 624 C C . LYS A 1 78 ? -3.436 4.205 10.741 1.00 95.50 78 LYS A C 1
ATOM 626 O O . LYS A 1 78 ? -3.662 4.959 11.680 1.00 95.50 78 LYS A O 1
ATOM 631 N N . THR A 1 79 ? -3.757 4.492 9.485 1.00 95.62 79 THR A N 1
ATOM 632 C CA . THR A 1 79 ? -4.430 5.731 9.098 1.00 95.62 79 THR A CA 1
ATOM 633 C C . THR A 1 79 ? -5.806 5.864 9.730 1.00 95.62 79 THR A C 1
ATOM 635 O O . THR A 1 79 ? -6.146 6.919 10.256 1.00 95.62 79 THR A O 1
ATOM 638 N N . HIS A 1 80 ? -6.595 4.792 9.724 1.00 96.56 80 HIS A N 1
ATOM 639 C CA . HIS A 1 80 ? -7.904 4.786 10.358 1.00 96.56 80 HIS A CA 1
ATOM 640 C C . HIS A 1 80 ? -7.818 5.083 11.859 1.00 96.56 80 HIS A C 1
ATOM 642 O O . HIS A 1 80 ? -8.640 5.836 12.361 1.00 96.56 80 HIS A O 1
ATOM 648 N N . LYS A 1 81 ? -6.812 4.574 12.579 1.00 96.56 81 LYS A N 1
ATOM 649 C CA . LYS A 1 81 ? -6.650 4.880 14.011 1.00 96.56 81 LYS A CA 1
ATOM 650 C C . LYS A 1 81 ? -6.501 6.380 14.291 1.00 96.56 81 LYS A C 1
ATOM 652 O O . LYS A 1 81 ? -6.960 6.833 15.336 1.00 96.56 81 LYS A O 1
ATOM 657 N N . MET A 1 82 ? -5.967 7.159 13.346 1.00 96.50 82 MET A N 1
ATOM 658 C CA . MET A 1 82 ? -5.888 8.619 13.475 1.00 96.50 82 MET A CA 1
ATOM 659 C C . MET A 1 82 ? -7.268 9.295 13.486 1.00 96.50 82 MET A C 1
ATOM 661 O O . MET A 1 82 ? -7.395 10.407 13.987 1.00 96.50 82 MET A O 1
ATOM 665 N N . THR A 1 83 ? -8.328 8.639 12.992 1.00 96.06 83 THR A N 1
ATOM 666 C CA . THR A 1 83 ? -9.696 9.179 13.096 1.00 96.06 83 THR A CA 1
ATOM 667 C C . THR A 1 83 ? -10.246 9.112 14.513 1.00 96.06 83 THR A C 1
ATOM 669 O O . THR A 1 83 ? -11.157 9.864 14.831 1.00 96.06 83 THR A O 1
ATOM 672 N N . HIS A 1 84 ? -9.710 8.221 15.350 1.00 96.31 84 HIS A N 1
ATOM 673 C CA . HIS A 1 84 ? -10.097 8.128 16.757 1.00 96.31 84 HIS A CA 1
ATOM 674 C C . HIS A 1 84 ? -9.278 9.072 17.635 1.00 96.31 84 HIS A C 1
ATOM 676 O O . HIS A 1 84 ? -9.811 9.661 18.566 1.00 96.31 84 HIS A O 1
ATOM 682 N N . THR A 1 85 ? -7.988 9.243 17.329 1.00 94.88 85 THR A N 1
ATOM 683 C CA . THR A 1 85 ? -7.098 10.128 18.098 1.00 94.88 85 THR A CA 1
ATOM 684 C C . THR A 1 85 ? -7.177 11.592 17.668 1.00 94.88 85 THR A C 1
ATOM 686 O O . THR A 1 85 ? -6.774 12.471 18.422 1.00 94.88 85 THR A O 1
ATOM 689 N N . GLY A 1 86 ? -7.645 11.866 16.447 1.00 94.00 86 GLY A N 1
ATOM 690 C CA . GLY A 1 86 ? -7.597 13.196 15.839 1.00 94.00 86 GLY A CA 1
ATOM 691 C C . GLY A 1 86 ? -6.200 13.619 15.363 1.00 94.00 86 GLY A C 1
ATOM 692 O O . GLY A 1 86 ? -6.028 14.769 14.959 1.00 94.00 86 GLY A O 1
ATOM 693 N N . GLU A 1 87 ? -5.210 12.719 15.391 1.00 94.94 87 GLU A N 1
ATOM 694 C CA . GLU A 1 87 ? -3.832 13.013 14.987 1.00 94.94 87 GLU A CA 1
ATOM 695 C C . GLU A 1 8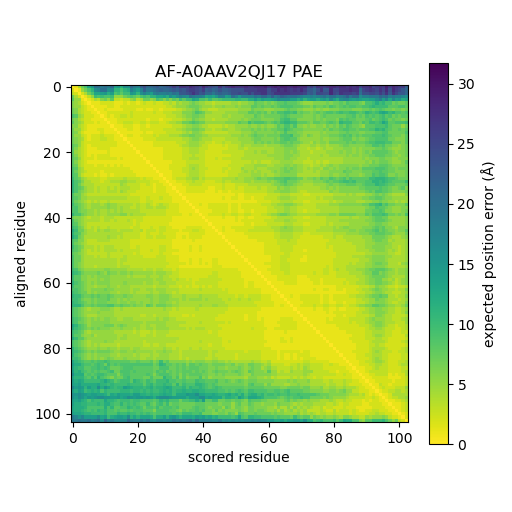7 ? -3.756 13.415 13.504 1.00 94.94 87 GLU A C 1
ATOM 697 O O . GLU A 1 87 ? -4.323 12.769 12.618 1.00 94.94 87 GLU A O 1
ATOM 702 N N . LYS A 1 88 ? -3.038 14.507 13.229 1.00 93.81 88 LYS A N 1
ATOM 703 C CA . LYS A 1 88 ? -2.872 15.079 11.888 1.00 93.81 88 LYS A CA 1
ATOM 704 C C . LYS A 1 88 ? -1.399 15.415 11.639 1.00 93.81 88 LYS A C 1
ATOM 706 O O . LYS A 1 88 ? -1.018 16.581 11.725 1.00 93.81 88 LYS A O 1
ATOM 711 N N . PRO A 1 89 ? -0.553 14.407 11.366 1.00 92.56 89 PRO A N 1
ATOM 712 C CA . PRO A 1 89 ? 0.895 14.591 11.305 1.00 92.56 89 PRO A CA 1
ATOM 713 C C . PRO A 1 89 ? 1.365 15.327 10.042 1.00 92.56 89 PRO A C 1
ATOM 715 O O . PRO A 1 89 ? 2.519 15.741 9.968 1.00 92.56 89 PRO A O 1
ATOM 718 N N . TYR A 1 90 ? 0.502 15.490 9.036 1.00 93.75 90 TYR A N 1
ATOM 719 C CA . TYR A 1 90 ? 0.858 16.137 7.776 1.00 93.75 90 TYR A CA 1
ATOM 720 C C . TYR A 1 90 ? 0.360 17.579 7.763 1.00 93.75 90 TYR A C 1
ATOM 722 O O . TYR A 1 90 ? -0.822 17.826 7.527 1.00 93.75 90 TYR A O 1
ATOM 730 N N . GLN A 1 91 ? 1.262 18.525 8.009 1.00 94.44 91 GLN A N 1
ATOM 731 C CA . GLN A 1 91 ? 0.984 19.956 7.894 1.00 94.44 91 GLN A CA 1
ATOM 732 C C . GLN A 1 91 ? 1.211 20.440 6.460 1.00 94.44 91 GLN A C 1
ATOM 734 O O . GLN A 1 91 ? 2.155 20.021 5.786 1.00 94.44 91 GLN A O 1
ATOM 739 N N . CYS A 1 92 ? 0.327 21.314 5.984 1.00 93.62 92 CYS A N 1
ATOM 740 C CA . CYS A 1 92 ? 0.535 22.023 4.733 1.00 93.62 92 CYS A CA 1
ATOM 741 C C . CYS A 1 92 ? 1.494 23.198 4.960 1.00 93.62 92 CYS A C 1
ATOM 743 O O . CYS A 1 92 ? 1.284 24.017 5.842 1.00 93.62 92 CYS A O 1
ATOM 745 N N . ASN A 1 93 ? 2.525 23.323 4.126 1.00 92.81 93 ASN A N 1
ATOM 746 C CA . ASN A 1 93 ? 3.481 24.432 4.244 1.00 92.81 93 ASN A CA 1
ATOM 747 C C . ASN A 1 93 ? 2.974 25.739 3.610 1.00 92.81 93 ASN A C 1
ATOM 749 O O . ASN A 1 93 ? 3.652 26.756 3.685 1.00 92.81 93 ASN A O 1
ATOM 753 N N . GLN A 1 94 ? 1.816 25.706 2.943 1.00 94.50 94 GLN A N 1
ATOM 754 C CA . GLN A 1 94 ? 1.205 26.870 2.291 1.00 94.50 94 GLN A CA 1
ATOM 755 C C . GLN A 1 94 ? -0.062 27.364 3.007 1.00 94.50 94 GLN A C 1
ATOM 757 O O . GLN A 1 94 ? -0.607 28.397 2.632 1.00 94.50 94 GLN A O 1
ATOM 762 N N . CYS A 1 95 ? -0.570 26.627 4.001 1.00 93.50 95 CYS A N 1
ATOM 763 C CA . CYS A 1 95 ? -1.727 27.031 4.805 1.00 93.50 95 CYS A CA 1
ATOM 764 C C . CYS A 1 95 ? -1.752 26.268 6.135 1.00 93.50 95 CYS A C 1
ATOM 766 O O . CYS A 1 95 ? -1.218 25.168 6.210 1.00 93.50 95 CYS A O 1
ATOM 768 N N . ASP A 1 96 ? -2.483 26.753 7.137 1.00 91.19 96 ASP A N 1
ATOM 769 C CA . ASP A 1 96 ? -2.514 26.159 8.491 1.00 91.19 96 ASP A CA 1
ATOM 770 C C . ASP A 1 96 ? -3.308 24.840 8.610 1.00 91.19 96 ASP A C 1
ATOM 772 O O . ASP A 1 96 ? -3.704 24.411 9.697 1.00 91.19 96 ASP A O 1
ATOM 776 N N . LYS A 1 97 ? -3.593 24.169 7.489 1.00 93.50 97 LYS A N 1
ATOM 777 C CA . LYS A 1 97 ? -4.339 22.906 7.487 1.00 93.50 97 LYS A CA 1
ATOM 778 C C . LYS A 1 97 ? -3.412 21.730 7.779 1.00 93.50 97 LYS A C 1
ATOM 780 O O . LYS A 1 97 ? -2.342 21.597 7.187 1.00 93.50 97 LYS A O 1
ATOM 785 N N . ALA A 1 98 ? -3.893 20.828 8.633 1.00 93.56 98 ALA A N 1
ATOM 786 C CA . ALA A 1 98 ? -3.248 19.558 8.939 1.00 93.56 98 ALA A CA 1
ATOM 787 C C . ALA A 1 98 ? -4.149 18.367 8.570 1.00 93.56 98 ALA A C 1
ATOM 789 O O . ALA A 1 98 ? -5.379 18.431 8.705 1.00 93.56 98 ALA A O 1
ATOM 790 N N . PHE A 1 99 ? -3.535 17.268 8.131 1.00 92.12 99 PHE A N 1
ATOM 791 C CA . PHE A 1 99 ? -4.208 16.083 7.595 1.00 92.12 99 PHE A CA 1
ATOM 792 C C . PHE A 1 99 ? -3.691 14.792 8.241 1.00 92.12 99 PHE A C 1
ATOM 794 O O . PHE A 1 99 ? -2.540 14.707 8.668 1.00 92.12 99 PHE A O 1
ATOM 801 N N . SER A 1 100 ? -4.546 13.767 8.283 1.00 90.81 100 SER A N 1
ATOM 802 C CA . SER A 1 100 ? -4.209 12.416 8.760 1.00 90.81 100 SER A CA 1
ATOM 803 C C . SER A 1 100 ? -3.555 11.537 7.687 1.00 90.81 100 SER A C 1
ATOM 805 O O . SER A 1 100 ? -3.036 10.466 7.986 1.00 90.81 100 SER A O 1
ATOM 807 N N . GLN A 1 101 ? -3.555 11.979 6.427 1.00 89.00 101 GLN A N 1
ATOM 808 C CA . GLN A 1 101 ? -2.903 11.306 5.306 1.00 89.00 101 GLN A CA 1
ATOM 809 C C . GLN A 1 101 ? -2.058 12.291 4.516 1.00 89.00 101 GLN A C 1
ATO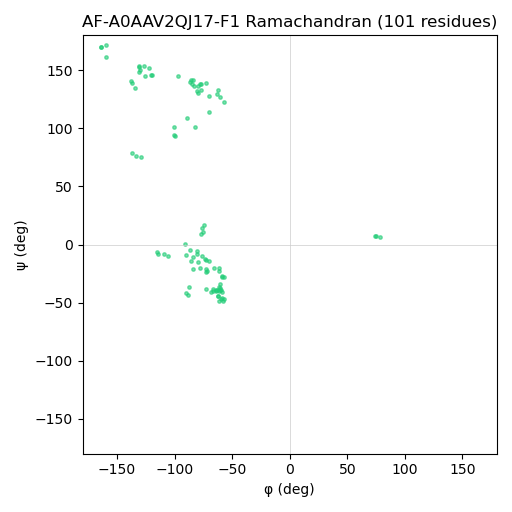M 811 O O . GLN A 1 101 ? -2.400 13.468 4.409 1.00 89.00 101 GLN A O 1
ATOM 816 N N . LYS A 1 102 ? -0.965 11.785 3.947 1.00 84.31 102 LYS A N 1
ATOM 817 C CA . LYS A 1 102 ? -0.159 12.537 2.995 1.00 84.31 102 LYS A CA 1
ATOM 818 C C . LYS A 1 102 ? -0.953 12.685 1.691 1.00 84.31 102 LYS A C 1
ATOM 820 O O . LYS A 1 102 ? -1.460 11.681 1.193 1.00 84.31 102 LYS A O 1
ATOM 825 N N . GLY A 1 103 ? -1.076 13.921 1.206 1.00 69.25 103 GLY A N 1
ATOM 826 C CA . GLY A 1 103 ? -1.626 14.241 -0.116 1.00 69.25 103 GLY A CA 1
ATOM 827 C C . GLY A 1 103 ? -0.670 13.923 -1.255 1.00 69.25 103 GLY A C 1
ATOM 828 O O . GLY A 1 103 ? 0.543 13.739 -0.984 1.00 69.25 103 GLY A O 1
#

pLDDT: mean 94.13, std 6.85, range [51.22, 98.38]

Secondary structure (DSSP, 8-state):
-----EE-SSSS-EESSHHHHHHHHHHHH----EE-SSSS-EESSHHHHHHHHHHHH----EE-SSSS-EESSHHHHHHHHHHHH----EE-SSSS-EESS--

Radius of gyration: 18.33 Å; Cα contacts (8 Å, |Δi|>4): 122; chains: 1; bounding box: 47×43×37 Å